Protein AF-A0A2D5WAQ2-F1 (afdb_monomer)

Sequence (142 aa):
MKTLTPLLSCGALAFLLTPLWAAGQCPDVGATQVDARVDESTSGRECGIGFSLFGHSVSIGGEFCPSFKFIYPAHQVCDGQASPGNRCVPKGNLPVRSQACECALFGALGTGLSLPECDCNESALNAGHVEDAETVPCREPR

pLDDT: mean 77.1, std 19.51, range [39.59, 98.06]

Foldseek 3Di:
DDDDDDDDDDDPPPPPPPPPPPPPPAQQFFWDKDAKDKDFAPAFDWQWDWDQDPNDTDTDTHDTAGQKMKIAHIAIDRHHDGHPQKHKDWPAKDFIWMWGWDFDFDDDPPPPDTGTDIDTDPPTDGPDIDTHMGIDGDDDDD

Mean predicted aligned error: 13.96 Å

Secondary structure (DSSP, 8-state):
----------------------------B--EEE--EEEE-S-EEE--EEEEETTEEEEE---EEESEEEEEPPEEETT--B-TTEEEEEEEEEEEEEEEEEEEEE--TTTS--EEEEEE-S--EEEEEEEEEEEEE-PPP-

Nearest PDB structures (foldseek):
  5ymu-assembly4_D  TM=1.574E-01  e=2.785E-01  Porcine rotavirus A
  6oai-assembly1_A  TM=1.602E-01  e=4.469E-01  Human rotavirus A
  5mb9-assembly1_A  TM=1.628E-01  e=1.663E+00  Thermochaetoides thermophila DSM 1495
  2x8k-assembly1_A  TM=2.021E-01  e=6.519E+00  Bacillus phage SPP1

Radius of gyration: 34.85 Å; Cα contacts (8 Å, |Δi|>4): 290; chains: 1; bounding box: 48×25×135 Å

Solvent-accessible surface area (backbone atoms only — not comparable to full-atom values): 8606 Å² total; per-residue (Å²): 142,88,84,82,87,86,92,84,81,91,76,86,78,74,72,82,75,68,76,78,73,74,69,74,79,63,58,36,32,20,39,31,86,42,76,56,47,76,50,71,41,92,54,60,47,64,26,45,56,76,47,76,57,94,90,44,76,48,66,50,86,45,59,76,28,36,43,34,37,38,41,42,64,60,40,22,40,77,79,30,62,77,28,86,65,20,25,43,43,84,69,50,72,45,68,21,29,30,22,52,32,45,70,39,75,53,54,62,98,83,74,89,58,62,52,52,40,69,44,61,46,84,75,57,41,84,68,52,66,46,74,23,34,36,65,43,72,55,74,76,86,126

Structure (mmCIF, N/CA/C/O backbone):
data_AF-A0A2D5WAQ2-F1
#
_entry.id   AF-A0A2D5WAQ2-F1
#
loop_
_atom_site.group_PDB
_atom_site.id
_atom_site.type_symbol
_atom_site.label_atom_id
_atom_site.label_alt_id
_atom_site.label_comp_id
_atom_site.label_asym_id
_atom_site.label_entity_id
_atom_site.label_seq_id
_atom_site.pdbx_PDB_ins_code
_atom_site.Cartn_x
_atom_site.Cartn_y
_atom_site.Cartn_z
_atom_site.occupancy
_atom_site.B_iso_or_equiv
_atom_site.auth_seq_id
_atom_site.auth_comp_id
_atom_site.auth_asym_id
_atom_site.auth_atom_id
_atom_site.pdbx_PDB_model_num
ATOM 1 N N . MET A 1 1 ? -9.073 -14.406 96.423 1.00 41.72 1 MET A N 1
ATOM 2 C CA . MET A 1 1 ? -10.406 -13.838 96.128 1.00 41.72 1 MET A CA 1
ATOM 3 C C . MET A 1 1 ? -10.248 -12.951 94.900 1.00 41.72 1 MET A C 1
ATOM 5 O O . MET A 1 1 ? -9.405 -12.067 94.924 1.00 41.72 1 MET A O 1
ATOM 9 N N . LYS A 1 2 ? -10.913 -13.312 93.796 1.00 47.00 2 LYS A N 1
ATOM 10 C CA . LYS A 1 2 ? -10.803 -12.720 92.450 1.00 47.00 2 LYS A CA 1
ATOM 11 C C . LYS A 1 2 ? -12.186 -12.194 92.053 1.00 47.00 2 LYS A C 1
ATOM 13 O O . LYS A 1 2 ? -13.126 -12.978 92.053 1.00 47.00 2 LYS A O 1
ATOM 18 N N . THR A 1 3 ? -12.270 -10.917 91.704 1.00 45.53 3 THR A N 1
ATOM 19 C CA . THR A 1 3 ? -13.444 -10.167 91.205 1.00 45.53 3 THR A CA 1
ATOM 20 C C . THR A 1 3 ? -12.866 -8.885 90.574 1.00 45.53 3 THR A C 1
ATOM 22 O O . THR A 1 3 ? -11.968 -8.324 91.190 1.00 45.53 3 THR A O 1
ATOM 25 N N . LEU A 1 4 ? -13.222 -8.338 89.406 1.00 51.47 4 LEU A N 1
ATOM 26 C CA . LEU A 1 4 ? -14.347 -8.467 88.471 1.00 51.47 4 LEU A CA 1
ATOM 27 C C . LEU A 1 4 ? -13.939 -7.820 87.113 1.00 51.47 4 LEU A C 1
ATOM 29 O O . LEU A 1 4 ? -13.248 -6.805 87.105 1.00 51.47 4 LEU A O 1
ATOM 33 N N . THR A 1 5 ? -14.396 -8.393 85.994 1.00 51.59 5 THR A N 1
ATOM 34 C CA . THR A 1 5 ? -14.573 -7.805 84.632 1.00 51.59 5 THR A CA 1
ATOM 35 C C . THR A 1 5 ? -15.696 -6.732 84.643 1.00 51.59 5 THR A C 1
ATOM 37 O O . THR A 1 5 ? -16.487 -6.806 85.587 1.00 51.59 5 THR A O 1
ATOM 40 N N . PRO A 1 6 ? -15.845 -5.759 83.689 1.00 56.22 6 PRO A N 1
ATOM 41 C CA . PRO A 1 6 ? -16.060 -5.939 82.218 1.00 56.22 6 PRO A CA 1
ATOM 42 C C . PRO A 1 6 ? -15.348 -4.867 81.316 1.00 56.22 6 PRO A C 1
ATOM 44 O O . PRO A 1 6 ? -14.970 -3.813 81.807 1.00 56.22 6 PRO A O 1
ATOM 47 N N . LEU A 1 7 ? -14.957 -5.034 80.037 1.00 62.53 7 LEU A N 1
ATOM 48 C CA . LEU A 1 7 ? -15.633 -5.403 78.769 1.00 62.53 7 LEU A CA 1
ATOM 49 C C . LEU A 1 7 ? -16.867 -4.552 78.403 1.00 62.53 7 LEU A C 1
ATOM 51 O O . LEU A 1 7 ? -17.970 -4.981 78.706 1.00 62.53 7 LEU A O 1
ATOM 55 N N . LEU A 1 8 ? -16.717 -3.414 77.697 1.00 50.66 8 LEU A N 1
ATOM 56 C CA . LEU A 1 8 ? -17.787 -2.845 76.846 1.00 50.66 8 LEU A CA 1
ATOM 57 C C . LEU A 1 8 ? -17.320 -1.711 75.901 1.00 50.66 8 LEU A C 1
ATOM 59 O O . LEU A 1 8 ? -16.407 -0.959 76.216 1.00 50.66 8 LEU A O 1
ATOM 63 N N . SER A 1 9 ? -18.041 -1.586 74.777 1.00 53.28 9 SER A N 1
ATOM 64 C CA . SER A 1 9 ? -17.878 -0.683 73.616 1.00 53.28 9 SER A CA 1
ATOM 65 C C . SER A 1 9 ? -16.797 -1.153 72.622 1.00 53.28 9 SER A C 1
ATOM 67 O O . SER A 1 9 ? -15.610 -0.927 72.819 1.00 53.28 9 SER A O 1
ATOM 69 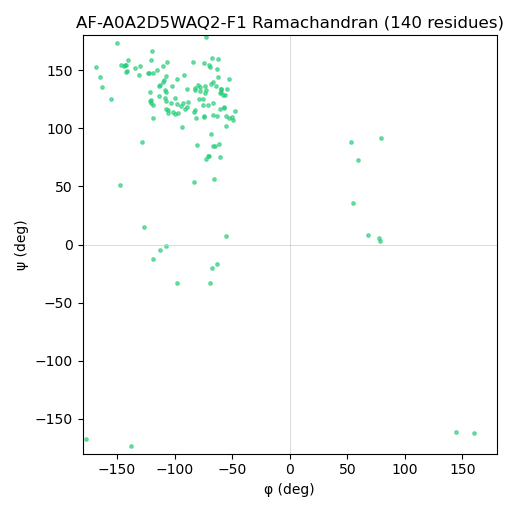N N . CYS A 1 10 ? -17.098 -1.939 71.580 1.00 49.22 10 CYS A N 1
ATOM 70 C CA . CYS A 1 10 ? -18.262 -1.943 70.678 1.00 49.22 10 CYS A CA 1
ATOM 71 C C . CYS A 1 10 ? -18.416 -0.605 69.944 1.00 49.22 10 CYS A C 1
ATOM 73 O O . CYS A 1 10 ? -19.293 0.195 70.243 1.00 49.22 10 CYS A O 1
ATOM 75 N N . GLY A 1 11 ? -17.524 -0.384 68.982 1.00 53.16 11 GLY A N 1
ATOM 76 C CA . GLY A 1 11 ? -17.564 0.722 68.031 1.00 53.16 11 GLY A CA 1
ATOM 77 C C . GLY A 1 11 ? -16.975 0.275 66.700 1.00 53.16 11 GLY A C 1
ATOM 78 O O . GLY A 1 11 ? -16.048 0.890 66.188 1.00 53.16 11 GLY A O 1
ATOM 79 N N . ALA A 1 12 ? -17.462 -0.857 66.185 1.00 53.06 12 ALA A N 1
ATOM 80 C CA . ALA A 1 12 ? -17.178 -1.317 64.835 1.00 53.06 12 ALA A CA 1
ATOM 81 C C . ALA A 1 12 ? -17.827 -0.348 63.836 1.00 53.06 12 ALA A C 1
ATOM 83 O O . ALA A 1 12 ? -18.936 -0.576 63.358 1.00 53.06 12 ALA A O 1
ATOM 84 N N . LEU A 1 13 ? -17.132 0.746 63.517 1.00 56.88 13 LEU A N 1
ATOM 85 C CA . LEU A 1 13 ? -17.338 1.470 62.267 1.00 56.88 13 LEU A CA 1
ATOM 86 C C . LEU A 1 13 ? -16.777 0.591 61.144 1.00 56.88 13 LEU A C 1
ATOM 88 O O . LEU A 1 13 ? -15.678 0.797 60.634 1.00 56.88 13 LEU A O 1
ATOM 92 N N . ALA A 1 14 ? -17.544 -0.442 60.795 1.00 55.62 14 ALA A N 1
ATOM 93 C CA . ALA A 1 14 ? -17.428 -1.118 59.520 1.00 55.62 14 ALA A CA 1
ATOM 94 C C . ALA A 1 14 ? -17.826 -0.096 58.451 1.00 55.62 14 ALA A C 1
ATOM 96 O O . ALA A 1 14 ? -18.987 0.010 58.060 1.00 55.62 14 ALA A O 1
ATOM 97 N N . PHE A 1 15 ? -16.851 0.720 58.043 1.00 54.38 15 PHE A N 1
ATOM 98 C CA . PHE A 1 15 ? -16.906 1.446 56.789 1.00 54.38 15 PHE A CA 1
ATOM 99 C C . PHE A 1 15 ? -17.256 0.417 55.717 1.00 54.38 15 PHE A C 1
ATOM 101 O O . PHE A 1 15 ? -16.466 -0.480 55.418 1.00 54.38 15 PHE A O 1
ATOM 108 N N . LEU A 1 16 ? -18.476 0.533 55.199 1.00 53.19 16 LEU A N 1
ATOM 109 C CA . LEU A 1 16 ? -18.953 -0.100 53.982 1.00 53.19 16 LEU A CA 1
ATOM 110 C C . LEU A 1 16 ? -18.072 0.396 52.828 1.00 53.19 16 LEU A C 1
ATOM 112 O O . LEU A 1 16 ? -18.460 1.259 52.049 1.00 53.19 16 LEU A O 1
ATOM 116 N N . LEU A 1 17 ? -16.850 -0.126 52.742 1.00 56.53 17 LEU A N 1
ATOM 117 C CA . LEU A 1 17 ? -16.022 -0.093 51.548 1.00 56.53 17 LEU A CA 1
ATOM 118 C C . LEU A 1 17 ? -16.649 -1.095 50.584 1.00 56.53 17 LEU A C 1
ATOM 120 O O . LEU A 1 17 ? -16.160 -2.207 50.405 1.00 56.53 17 LEU A O 1
ATOM 124 N N . THR A 1 18 ? -17.792 -0.722 50.008 1.00 58.38 18 THR A N 1
ATOM 125 C CA . THR A 1 18 ? -18.264 -1.371 48.793 1.00 58.38 18 THR A CA 1
ATOM 126 C C . THR A 1 18 ? -17.148 -1.205 47.770 1.00 58.38 18 THR A C 1
ATOM 128 O O . THR A 1 18 ? -16.810 -0.059 47.451 1.00 58.38 18 THR A O 1
ATOM 131 N N . PRO A 1 19 ? -16.539 -2.291 47.267 1.00 53.22 19 PRO A N 1
ATOM 132 C CA . PRO A 1 19 ? -15.660 -2.162 46.129 1.00 53.22 19 PRO A CA 1
ATOM 133 C C . PRO A 1 19 ? -16.553 -1.660 44.998 1.00 53.22 19 PRO A C 1
ATOM 135 O O . PRO A 1 19 ? -17.446 -2.381 44.553 1.00 53.22 19 PRO A O 1
ATOM 138 N N . LEU A 1 20 ? -16.358 -0.409 44.568 1.00 53.78 20 LEU A N 1
ATOM 139 C CA . LEU A 1 20 ? -16.763 -0.020 43.226 1.00 53.78 20 LEU A CA 1
ATOM 140 C C . LEU A 1 20 ? -16.050 -1.017 42.325 1.00 53.78 20 LEU A C 1
ATOM 142 O O . LEU A 1 20 ? -14.834 -0.943 42.144 1.00 53.78 20 LEU A O 1
ATOM 146 N N . TRP A 1 21 ? -16.792 -2.013 41.854 1.00 52.56 21 TRP A N 1
ATOM 147 C CA . TRP A 1 21 ? -16.353 -2.862 40.774 1.00 52.56 21 TRP A CA 1
ATOM 148 C C . TRP A 1 21 ? -15.963 -1.912 39.656 1.00 52.56 21 TRP A C 1
ATOM 150 O O . TRP A 1 21 ? -16.809 -1.231 39.079 1.00 52.56 21 TRP A O 1
ATOM 160 N N . ALA A 1 22 ? -14.659 -1.812 39.418 1.00 49.12 22 ALA A N 1
ATOM 161 C CA . ALA A 1 22 ? -14.129 -1.268 38.195 1.00 49.12 22 ALA A CA 1
ATOM 162 C C . ALA A 1 22 ? -14.644 -2.194 37.092 1.00 49.12 22 ALA A C 1
ATOM 164 O O . ALA A 1 22 ? -14.011 -3.196 36.764 1.00 49.12 22 ALA A O 1
ATOM 165 N N . ALA A 1 23 ? -15.850 -1.907 36.592 1.00 55.88 23 ALA A N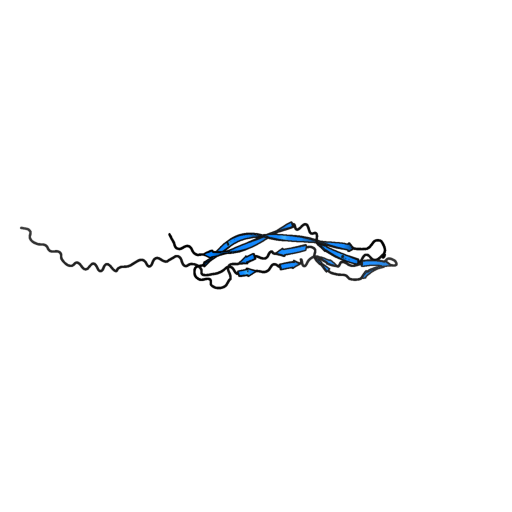 1
ATOM 166 C CA . ALA A 1 23 ? -16.287 -2.363 35.290 1.00 55.88 23 ALA A CA 1
ATOM 167 C C . ALA A 1 23 ? -15.136 -1.987 34.364 1.00 55.88 23 ALA A C 1
ATOM 169 O O . ALA A 1 23 ? -14.847 -0.798 34.213 1.00 55.88 23 ALA A O 1
ATOM 170 N N . GLY A 1 24 ? -14.381 -2.999 33.920 1.00 59.94 24 GLY A N 1
ATOM 171 C CA . GLY A 1 24 ? -13.158 -2.804 33.155 1.00 59.94 24 GLY A CA 1
ATOM 172 C C . GLY A 1 24 ? -13.465 -1.801 32.061 1.00 59.94 24 GLY A C 1
ATOM 173 O O . GLY A 1 24 ? -14.366 -2.048 31.263 1.00 59.94 24 GLY A O 1
ATOM 174 N N . GLN A 1 25 ? -12.823 -0.634 32.133 1.00 69.38 25 GLN A N 1
ATOM 175 C CA . GLN A 1 25 ? -13.165 0.509 31.300 1.00 69.38 25 GLN A CA 1
ATOM 176 C C . GLN A 1 25 ? -13.102 0.050 29.850 1.00 69.38 25 GLN A C 1
ATOM 178 O O . GLN A 1 25 ? -12.035 -0.309 29.354 1.00 69.38 25 GLN A O 1
ATOM 183 N N . CYS A 1 26 ? -14.273 -0.029 29.220 1.00 81.00 26 CYS A N 1
ATOM 184 C CA . CYS A 1 26 ? -14.380 -0.278 27.800 1.00 81.00 26 CYS A CA 1
ATOM 185 C C . CYS A 1 26 ? -13.658 0.894 27.133 1.00 81.00 26 CYS A C 1
ATOM 187 O O . CYS A 1 26 ? -14.046 2.039 27.371 1.00 81.00 26 CYS A O 1
ATOM 189 N N . PRO A 1 27 ? -12.555 0.659 26.406 1.00 76.19 27 PRO A N 1
ATOM 190 C CA . PRO A 1 27 ? -11.917 1.727 25.668 1.00 76.19 27 PRO A CA 1
ATOM 191 C C . PRO A 1 27 ? -12.894 2.071 24.551 1.00 76.19 27 PRO A C 1
ATOM 193 O O . PRO A 1 27 ? -12.929 1.362 23.551 1.00 76.19 27 PRO A O 1
ATOM 196 N N . ASP A 1 28 ? -13.728 3.087 24.786 1.00 87.06 28 ASP A N 1
ATOM 197 C CA . ASP A 1 28 ? -14.798 3.566 23.908 1.00 87.06 28 ASP A CA 1
ATOM 198 C C . ASP A 1 28 ? -14.203 4.159 22.618 1.00 87.06 28 ASP A C 1
ATOM 200 O O . ASP A 1 28 ? -14.413 5.324 22.311 1.00 87.06 28 ASP A O 1
ATOM 204 N N . VAL A 1 29 ? -13.406 3.393 21.876 1.00 90.56 29 VAL A N 1
ATOM 205 C CA . VAL A 1 29 ? -12.681 3.772 20.660 1.00 90.56 29 VAL A CA 1
ATOM 206 C C . VAL A 1 29 ? -13.153 2.853 19.547 1.00 90.56 29 VAL A C 1
ATOM 208 O O . VAL A 1 29 ? -13.052 1.630 19.663 1.00 90.56 29 VAL A O 1
ATOM 211 N N . GLY A 1 30 ? -13.684 3.437 18.475 1.00 91.25 30 GLY A N 1
ATOM 212 C CA . GLY A 1 30 ? -14.065 2.707 17.272 1.00 91.25 30 GLY A CA 1
ATOM 213 C C . GLY A 1 30 ? -12.886 2.484 16.325 1.00 91.25 30 GLY A C 1
ATOM 214 O O . GLY A 1 30 ? -11.903 3.223 16.331 1.00 91.25 30 GLY A O 1
ATOM 215 N N . ALA A 1 31 ? -13.013 1.472 15.476 1.00 95.69 31 ALA A N 1
ATOM 216 C CA . ALA A 1 31 ? -12.175 1.324 14.297 1.00 95.69 31 ALA A CA 1
ATOM 217 C C . ALA A 1 31 ? -12.597 2.359 13.236 1.00 95.69 31 ALA A C 1
ATOM 219 O O . ALA A 1 31 ? -13.794 2.556 13.011 1.00 95.69 31 ALA A O 1
ATOM 220 N N . THR A 1 32 ? -11.637 3.019 12.587 1.00 97.56 32 THR A N 1
ATOM 221 C CA . THR A 1 32 ? -11.898 3.902 11.439 1.00 97.56 32 THR A CA 1
ATOM 222 C C . THR A 1 32 ? -11.372 3.293 10.154 1.00 97.56 32 THR A C 1
ATOM 224 O O . THR A 1 32 ? -10.410 2.530 10.177 1.00 97.56 32 THR A O 1
ATOM 227 N N . GLN A 1 33 ? -11.981 3.660 9.030 1.00 97.81 33 GLN A N 1
ATOM 228 C CA . GLN A 1 33 ? -11.562 3.204 7.712 1.00 97.81 33 GLN A CA 1
ATOM 229 C C . GLN A 1 33 ? -10.322 3.967 7.233 1.00 97.81 33 GLN A C 1
ATOM 231 O O . GLN A 1 33 ? -10.299 5.197 7.239 1.00 97.81 33 GLN A O 1
ATOM 236 N N . VAL A 1 34 ? -9.331 3.223 6.748 1.00 97.88 34 VAL A N 1
ATOM 237 C CA . VAL A 1 34 ? -8.199 3.719 5.963 1.00 97.88 34 VAL A CA 1
ATOM 238 C C . VAL A 1 34 ? -8.382 3.246 4.525 1.00 97.88 34 VAL A C 1
ATOM 240 O O . VAL A 1 34 ? -8.582 2.053 4.270 1.00 97.88 34 VAL A O 1
ATOM 243 N N . ASP A 1 35 ? -8.351 4.183 3.581 1.00 98.06 35 ASP A N 1
ATOM 244 C CA . ASP A 1 35 ? -8.529 3.879 2.162 1.00 98.06 35 ASP A CA 1
ATOM 245 C C . ASP A 1 35 ? -7.338 3.100 1.591 1.00 98.06 35 ASP A C 1
ATOM 247 O O . ASP A 1 35 ? -6.198 3.213 2.053 1.00 98.06 35 ASP A O 1
ATOM 251 N N . ALA A 1 36 ? -7.610 2.305 0.554 1.00 97.44 36 ALA A N 1
ATOM 252 C CA . ALA A 1 36 ? -6.558 1.645 -0.207 1.00 97.44 36 ALA A CA 1
ATOM 253 C C . ALA A 1 36 ? -5.654 2.692 -0.873 1.00 97.44 36 ALA A C 1
ATOM 255 O O . ALA A 1 36 ? -6.131 3.720 -1.357 1.00 97.44 36 ALA A O 1
ATOM 256 N N . ARG A 1 37 ? -4.353 2.407 -0.950 1.00 97.38 37 ARG A N 1
ATOM 257 C CA . ARG A 1 37 ? -3.393 3.281 -1.632 1.00 97.38 37 ARG A CA 1
ATOM 258 C C . ARG A 1 37 ? -2.352 2.498 -2.410 1.00 97.38 37 ARG A C 1
ATOM 260 O O . ARG A 1 37 ? -2.085 1.331 -2.119 1.00 97.38 37 ARG A O 1
ATOM 267 N N . VAL A 1 38 ? -1.749 3.172 -3.379 1.00 96.38 38 VAL A N 1
ATOM 268 C CA . VAL A 1 38 ? -0.641 2.648 -4.172 1.00 96.38 38 VAL A CA 1
ATOM 269 C C . VAL A 1 38 ? 0.546 3.581 -4.002 1.00 96.38 38 VAL A C 1
ATOM 271 O O . VAL A 1 38 ? 0.429 4.769 -4.289 1.00 96.38 38 VAL A O 1
ATOM 274 N N . ASP A 1 39 ? 1.669 3.029 -3.555 1.00 96.06 39 ASP A N 1
ATOM 275 C CA . ASP A 1 39 ? 2.929 3.758 -3.435 1.00 96.06 39 ASP A CA 1
ATOM 276 C C . ASP A 1 39 ? 3.898 3.260 -4.515 1.00 96.06 39 ASP A C 1
ATOM 278 O O . ASP A 1 39 ? 4.072 2.054 -4.713 1.00 96.06 39 ASP A O 1
ATOM 282 N N . GLU A 1 40 ? 4.546 4.183 -5.218 1.00 94.44 40 GLU A N 1
ATOM 283 C CA . GLU A 1 40 ? 5.516 3.865 -6.267 1.00 94.44 40 GLU A CA 1
ATOM 284 C C . GLU A 1 40 ? 6.945 3.937 -5.722 1.00 94.44 40 GLU A C 1
ATOM 286 O O . GLU A 1 40 ? 7.283 4.799 -4.906 1.00 94.44 40 GLU A O 1
ATOM 291 N N . SER A 1 41 ? 7.816 3.027 -6.163 1.00 92.62 41 SER A N 1
ATOM 292 C CA . SER A 1 41 ? 9.225 3.075 -5.778 1.00 92.62 41 SER A CA 1
ATOM 293 C C . SER A 1 41 ? 9.925 4.281 -6.406 1.00 92.62 41 SER A C 1
ATOM 295 O O . SER A 1 41 ? 9.792 4.517 -7.604 1.00 92.62 41 SER A O 1
ATOM 297 N N . THR A 1 42 ? 10.780 4.961 -5.643 1.00 90.31 42 THR A N 1
ATOM 298 C CA . THR A 1 42 ? 11.626 6.053 -6.161 1.00 90.31 42 THR A CA 1
ATOM 299 C C . THR A 1 42 ? 12.700 5.573 -7.141 1.00 90.31 42 THR A C 1
ATOM 301 O O . THR A 1 42 ? 13.217 6.358 -7.930 1.00 90.31 42 THR A O 1
ATOM 304 N N . SER A 1 43 ? 13.047 4.283 -7.109 1.00 89.69 43 SER A N 1
ATOM 305 C CA . SER A 1 43 ? 13.894 3.634 -8.108 1.00 89.69 43 SER A CA 1
ATOM 306 C C . SER A 1 43 ? 13.089 3.291 -9.355 1.00 89.69 43 SER A C 1
ATOM 308 O O . SER A 1 43 ? 12.011 2.711 -9.257 1.00 89.69 43 SER A O 1
ATOM 310 N N . GLY A 1 44 ? 13.637 3.532 -10.536 1.00 87.19 44 GLY A N 1
ATOM 311 C CA . GLY A 1 44 ? 12.962 3.244 -11.795 1.00 87.19 44 GLY A CA 1
ATOM 312 C C . GLY A 1 44 ? 13.849 3.559 -12.980 1.00 87.19 44 GLY A C 1
ATOM 313 O O . GLY A 1 44 ? 15.055 3.769 -12.833 1.00 87.19 44 GLY A O 1
ATOM 314 N N . ARG A 1 45 ? 13.247 3.575 -14.160 1.00 86.06 45 ARG A N 1
ATOM 315 C CA . ARG A 1 45 ? 13.914 3.953 -15.403 1.00 86.06 45 ARG A CA 1
ATOM 316 C C . ARG A 1 45 ? 12.964 4.768 -16.262 1.00 86.06 45 ARG A C 1
ATOM 318 O O . ARG A 1 45 ? 11.762 4.544 -16.225 1.00 86.06 45 ARG A O 1
ATOM 325 N N . GLU A 1 46 ? 13.500 5.675 -17.060 1.00 83.75 46 GLU A N 1
ATOM 326 C CA . GLU A 1 46 ? 12.701 6.362 -18.072 1.00 83.75 46 GLU A CA 1
ATOM 327 C C . GLU A 1 46 ? 12.508 5.444 -19.281 1.00 83.75 46 GLU A C 1
ATOM 329 O O . GLU A 1 46 ? 13.471 4.930 -19.861 1.00 83.75 46 GLU A O 1
ATOM 334 N N . CYS A 1 47 ? 11.253 5.224 -19.656 1.00 77.69 47 CYS A N 1
ATOM 335 C CA . CYS A 1 47 ? 10.877 4.469 -20.837 1.00 77.69 47 CYS A CA 1
ATOM 336 C C . CYS A 1 47 ? 10.999 5.377 -22.065 1.00 77.69 47 CYS A C 1
ATOM 338 O O . CYS A 1 47 ? 10.039 6.019 -22.464 1.00 77.69 47 CYS A O 1
ATOM 340 N N . GLY A 1 48 ? 12.197 5.477 -22.645 1.00 70.19 48 GLY A N 1
ATOM 341 C CA . GLY A 1 48 ? 12.471 6.302 -23.828 1.00 70.19 48 GLY A CA 1
ATOM 342 C C . GLY A 1 48 ? 12.677 5.489 -25.107 1.00 70.19 48 GLY A C 1
ATOM 343 O O . GLY A 1 48 ? 13.072 4.323 -25.064 1.00 70.19 48 GLY A O 1
ATOM 344 N N . ILE A 1 49 ? 12.465 6.124 -26.265 1.00 64.62 49 ILE A N 1
ATOM 345 C CA . ILE A 1 49 ? 12.856 5.547 -27.559 1.00 64.62 49 ILE A CA 1
ATOM 346 C C . ILE A 1 49 ? 14.268 6.020 -27.884 1.00 64.62 49 ILE A C 1
ATOM 348 O O . ILE A 1 49 ? 14.517 7.217 -28.047 1.00 64.62 49 ILE A O 1
ATOM 352 N N . GLY A 1 50 ? 15.199 5.072 -27.969 1.00 56.41 50 GLY A N 1
ATOM 353 C CA . GLY A 1 50 ? 16.552 5.322 -28.446 1.00 56.41 50 GLY A CA 1
ATOM 354 C C . GLY A 1 50 ? 16.629 5.137 -29.956 1.00 56.41 50 GLY A C 1
ATOM 355 O O . GLY A 1 50 ? 16.427 4.031 -30.453 1.00 56.41 50 GLY A O 1
ATOM 356 N N . PHE A 1 51 ? 16.978 6.193 -30.686 1.00 55.03 51 PHE A N 1
ATOM 357 C CA . PHE A 1 51 ? 17.367 6.089 -32.090 1.00 55.03 51 PHE A CA 1
ATOM 358 C C . PHE A 1 51 ? 18.877 6.310 -32.205 1.00 55.03 51 PHE A C 1
ATOM 360 O O . PHE A 1 51 ? 19.419 7.265 -31.647 1.00 55.03 51 PHE A O 1
ATOM 367 N N . SER A 1 52 ? 19.572 5.429 -32.927 1.00 41.69 52 SER A N 1
ATOM 368 C CA . SER A 1 52 ? 20.983 5.622 -33.273 1.00 41.69 52 SER A CA 1
ATOM 369 C C . SER A 1 52 ? 21.071 6.143 -34.703 1.00 41.69 52 SER A C 1
ATOM 371 O O . SER A 1 52 ? 20.733 5.432 -35.649 1.00 41.69 52 SER A O 1
ATOM 373 N N . LEU A 1 53 ? 21.502 7.393 -34.863 1.00 48.91 53 LEU A N 1
ATOM 374 C CA . LEU A 1 53 ? 21.748 8.024 -36.160 1.00 48.91 53 LEU A C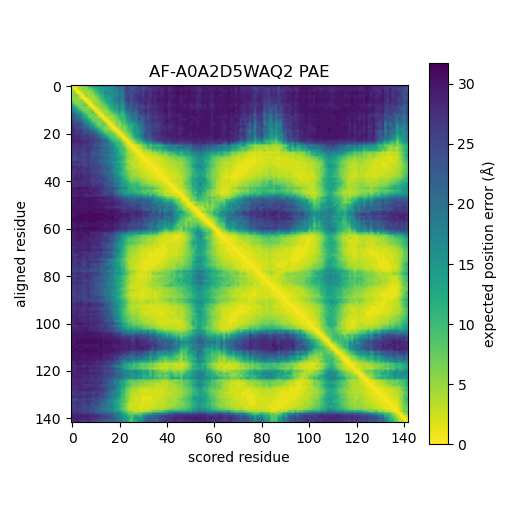A 1
ATOM 375 C C . LEU A 1 53 ? 23.230 8.399 -36.230 1.00 48.91 53 LEU A C 1
ATOM 377 O O . LEU A 1 53 ? 23.725 9.156 -35.401 1.00 48.91 53 LEU A O 1
ATOM 381 N N . PHE A 1 54 ? 23.951 7.850 -37.212 1.00 53.56 54 PHE A N 1
ATOM 382 C CA . PHE A 1 54 ? 25.379 8.126 -37.445 1.00 53.56 54 PHE A CA 1
ATOM 383 C C . PHE A 1 54 ? 26.302 7.877 -36.234 1.00 53.56 54 PHE A C 1
ATOM 385 O O . PHE A 1 54 ? 27.272 8.599 -36.030 1.00 53.56 54 PHE A O 1
ATOM 392 N N . GLY A 1 55 ? 26.013 6.859 -35.416 1.00 49.69 55 GLY A N 1
ATOM 393 C CA . GLY A 1 55 ? 26.815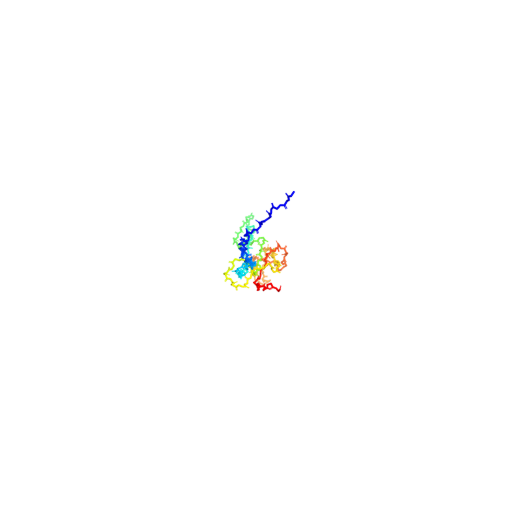 6.542 -34.225 1.00 49.69 55 GLY A CA 1
ATOM 394 C C . GLY A 1 55 ? 26.541 7.446 -33.017 1.00 49.69 55 GLY A C 1
ATOM 395 O O . GLY A 1 55 ? 27.161 7.261 -31.973 1.00 49.69 55 GLY A O 1
ATOM 396 N N . HIS A 1 56 ? 25.589 8.376 -33.128 1.00 39.59 56 HIS A N 1
ATOM 397 C CA . HIS A 1 56 ? 25.088 9.178 -32.020 1.00 39.59 56 HIS A CA 1
ATOM 398 C C . HIS A 1 56 ? 23.720 8.648 -31.578 1.00 39.59 56 HIS A C 1
ATOM 400 O O . HIS A 1 56 ? 22.773 8.575 -32.364 1.00 39.59 56 HIS A O 1
ATOM 406 N N . SER A 1 57 ? 23.620 8.259 -30.308 1.00 46.44 57 SER A N 1
ATOM 407 C CA . SER A 1 57 ? 22.372 7.836 -29.675 1.00 46.44 57 SER A CA 1
ATOM 408 C C . SER A 1 57 ? 21.578 9.060 -29.220 1.00 46.44 57 SER A C 1
ATOM 410 O O . SER A 1 57 ? 22.025 9.787 -28.333 1.00 46.44 57 SER A O 1
ATOM 412 N N . VAL A 1 58 ? 20.403 9.274 -29.812 1.00 48.66 58 VAL A N 1
ATOM 413 C CA . VAL A 1 58 ? 19.437 10.294 -29.389 1.00 48.66 58 VAL A CA 1
ATOM 414 C C . VAL A 1 58 ? 18.283 9.583 -28.686 1.00 48.66 58 VAL A C 1
ATOM 416 O O . VAL A 1 58 ? 17.579 8.779 -29.299 1.00 48.66 58 VAL A O 1
ATOM 419 N N . SER A 1 59 ? 18.108 9.855 -27.393 1.00 56.06 59 SER A N 1
ATOM 420 C CA . SER A 1 59 ? 16.955 9.401 -26.612 1.00 56.06 59 SER A CA 1
ATOM 421 C C . SER A 1 59 ? 15.894 10.495 -26.596 1.00 56.06 59 SER A C 1
ATOM 423 O O . SER A 1 59 ? 16.149 11.595 -26.100 1.00 56.06 59 SER A O 1
ATOM 425 N N . ILE A 1 60 ? 14.704 10.206 -27.117 1.00 63.31 60 ILE A N 1
ATOM 426 C CA . ILE A 1 60 ? 13.539 11.065 -26.886 1.00 63.31 60 ILE A CA 1
ATOM 427 C C . ILE A 1 60 ? 12.981 10.639 -25.528 1.00 63.31 60 ILE A C 1
ATOM 429 O O . ILE A 1 60 ? 12.594 9.480 -25.364 1.00 63.31 60 ILE A O 1
ATOM 433 N N . GLY A 1 61 ? 13.056 11.547 -24.549 1.00 58.22 61 GLY A N 1
ATOM 434 C CA . GLY A 1 61 ? 12.640 11.296 -23.168 1.00 58.22 61 GLY A CA 1
ATOM 435 C C . GLY A 1 61 ? 11.212 10.761 -23.101 1.00 58.22 61 GLY A C 1
ATOM 436 O O . GLY A 1 61 ? 10.359 11.168 -23.892 1.00 58.22 61 GLY A O 1
ATOM 437 N N . GLY A 1 62 ? 10.974 9.831 -22.183 1.00 69.19 62 GLY A N 1
ATOM 438 C CA . GLY A 1 62 ? 9.666 9.215 -21.994 1.00 69.19 62 GLY A CA 1
ATOM 439 C C . GLY A 1 62 ? 9.308 9.060 -20.523 1.00 69.19 62 GLY A C 1
ATOM 440 O O . GLY A 1 62 ? 9.984 9.606 -19.652 1.00 69.19 62 GLY A O 1
ATOM 441 N N . GLU A 1 63 ? 8.198 8.380 -20.255 1.00 79.19 63 GLU A N 1
ATOM 442 C CA . GLU A 1 63 ? 7.608 8.304 -18.918 1.00 79.19 63 GLU A CA 1
ATOM 443 C C . GLU A 1 63 ? 8.514 7.541 -17.939 1.00 79.19 63 GLU A C 1
ATOM 445 O O . GLU A 1 63 ? 9.140 6.538 -18.295 1.00 79.19 63 GLU A O 1
ATOM 450 N N . PHE A 1 64 ? 8.605 8.021 -16.696 1.00 85.69 64 PHE A N 1
ATOM 451 C CA . PHE A 1 64 ? 9.315 7.307 -15.641 1.00 85.69 64 PHE A CA 1
ATOM 452 C C . PHE A 1 64 ? 8.520 6.066 -15.237 1.00 85.69 64 PHE A C 1
ATOM 454 O O . PHE A 1 64 ? 7.395 6.167 -14.759 1.00 85.69 64 PHE A O 1
ATOM 461 N N . CYS A 1 65 ? 9.134 4.899 -15.385 1.00 89.31 65 CYS A N 1
ATOM 462 C CA . CYS A 1 65 ? 8.578 3.637 -14.937 1.00 89.31 65 CYS A CA 1
ATOM 463 C C . CYS A 1 65 ? 9.234 3.225 -13.615 1.00 89.31 65 CYS A C 1
ATOM 465 O O . CYS A 1 65 ? 10.447 2.953 -13.596 1.00 89.31 65 CYS A O 1
ATOM 467 N N . PRO A 1 66 ? 8.478 3.189 -12.501 1.00 92.56 66 PRO A N 1
ATOM 468 C CA . PRO A 1 66 ? 9.007 2.723 -11.228 1.00 92.56 66 PRO A CA 1
ATOM 469 C C . PRO A 1 66 ? 9.411 1.253 -11.344 1.00 92.56 66 PRO A C 1
ATOM 471 O O . PRO A 1 66 ? 8.832 0.494 -12.105 1.00 92.56 66 PRO A O 1
ATOM 474 N N . SER A 1 67 ? 10.401 0.818 -10.570 1.00 92.38 67 SER A N 1
ATOM 475 C CA . SER A 1 67 ? 10.789 -0.601 -10.546 1.00 92.38 67 SER A CA 1
ATOM 476 C C . SER A 1 67 ? 9.714 -1.459 -9.880 1.00 92.38 67 SER A C 1
ATOM 478 O O . SER A 1 67 ? 9.517 -2.614 -10.256 1.00 92.38 67 SER A O 1
ATOM 480 N N . PHE A 1 68 ? 9.026 -0.890 -8.886 1.00 93.62 68 PHE A N 1
ATOM 481 C CA . PHE A 1 68 ? 7.964 -1.555 -8.147 1.00 93.62 68 PHE A CA 1
ATOM 482 C C . PHE A 1 68 ? 6.814 -0.606 -7.811 1.00 93.62 68 PHE A C 1
ATOM 484 O O . PHE A 1 68 ? 7.027 0.572 -7.513 1.00 93.62 68 PHE A O 1
ATOM 491 N N . LYS A 1 69 ? 5.605 -1.163 -7.753 1.00 95.00 69 LYS A N 1
ATOM 492 C CA . LYS A 1 69 ? 4.439 -0.554 -7.104 1.00 95.00 69 LYS A CA 1
ATOM 493 C C . LYS A 1 69 ? 4.038 -1.382 -5.893 1.00 95.00 69 LYS A C 1
ATOM 495 O O . LYS A 1 69 ? 3.999 -2.608 -5.975 1.00 95.00 69 LYS A O 1
ATOM 500 N N . PHE A 1 70 ? 3.736 -0.721 -4.784 1.00 95.81 70 PHE A N 1
ATOM 501 C CA . PHE A 1 70 ? 3.230 -1.335 -3.561 1.00 95.81 70 PHE A CA 1
ATOM 502 C C . PHE A 1 70 ? 1.752 -1.002 -3.404 1.00 95.81 70 PHE A C 1
ATOM 504 O O . PHE A 1 70 ? 1.374 0.163 -3.372 1.00 95.81 70 PHE A O 1
ATOM 511 N N . ILE A 1 71 ? 0.918 -2.029 -3.298 1.00 95.81 71 ILE A N 1
ATOM 512 C CA . ILE A 1 71 ? -0.531 -1.915 -3.165 1.00 95.81 71 ILE A CA 1
ATOM 513 C C . ILE A 1 71 ? -0.891 -2.227 -1.717 1.00 95.81 71 ILE A C 1
ATOM 515 O O . ILE A 1 71 ? -0.748 -3.366 -1.256 1.00 95.81 71 ILE A 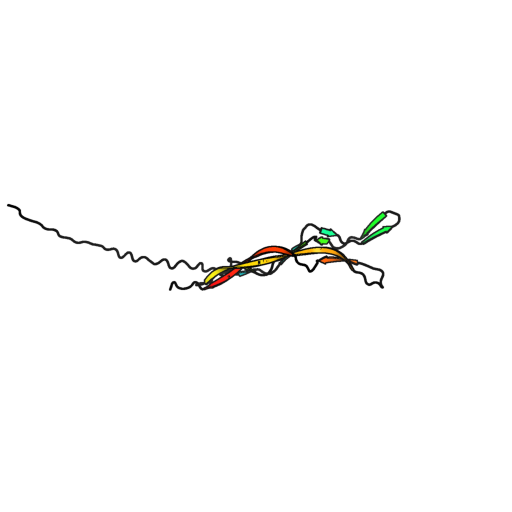O 1
ATOM 519 N N . TYR A 1 72 ? -1.371 -1.207 -1.016 1.00 97.25 72 TYR A N 1
ATOM 520 C CA . TYR A 1 72 ? -1.855 -1.298 0.353 1.00 97.25 72 TYR A CA 1
ATOM 521 C C . TYR A 1 72 ? -3.380 -1.431 0.328 1.00 97.25 72 TYR A C 1
ATOM 523 O O . TYR A 1 72 ? -4.057 -0.551 -0.215 1.00 97.25 72 TYR A O 1
ATOM 531 N N . PRO A 1 73 ? -3.944 -2.515 0.886 1.00 97.31 73 PRO A N 1
ATOM 532 C CA . PRO A 1 73 ? -5.385 -2.708 0.892 1.00 97.31 73 PRO A CA 1
ATOM 533 C C . PRO A 1 73 ? -6.073 -1.719 1.840 1.00 97.31 73 PRO A C 1
ATOM 535 O O . PRO A 1 73 ? -5.494 -1.259 2.829 1.00 97.31 73 PRO A O 1
ATOM 538 N N . ALA A 1 74 ? -7.342 -1.440 1.551 1.00 98.00 74 ALA A N 1
ATOM 539 C CA . ALA A 1 74 ? -8.223 -0.776 2.499 1.00 98.00 74 ALA A CA 1
ATOM 540 C C . ALA A 1 74 ? -8.329 -1.630 3.775 1.00 98.00 74 ALA A C 1
ATOM 542 O O . ALA A 1 74 ? -8.507 -2.847 3.691 1.00 98.00 74 ALA A O 1
ATOM 543 N N . HIS A 1 75 ? -8.199 -0.997 4.936 1.00 98.06 75 HIS A N 1
ATOM 544 C CA . HIS A 1 75 ? -8.176 -1.648 6.251 1.00 98.06 75 HIS A CA 1
ATOM 545 C C . HIS A 1 75 ? -8.740 -0.698 7.308 1.00 98.06 75 HIS A C 1
ATOM 547 O O . HIS A 1 75 ? -9.027 0.459 7.004 1.00 98.06 75 HIS A O 1
ATOM 553 N N . GLN A 1 76 ? -8.922 -1.167 8.536 1.00 98.00 76 GLN A N 1
ATOM 554 C CA . GLN A 1 76 ? -9.342 -0.333 9.653 1.00 98.00 76 GLN A CA 1
ATOM 555 C C . GLN A 1 76 ? -8.264 -0.246 10.727 1.00 98.00 76 GLN A C 1
ATOM 557 O O . GLN A 1 76 ? -7.507 -1.190 10.937 1.00 98.00 76 GLN A O 1
ATOM 562 N N . VAL A 1 77 ? -8.222 0.882 11.435 1.00 97.50 77 VAL A N 1
ATOM 563 C CA . VAL A 1 77 ? -7.278 1.1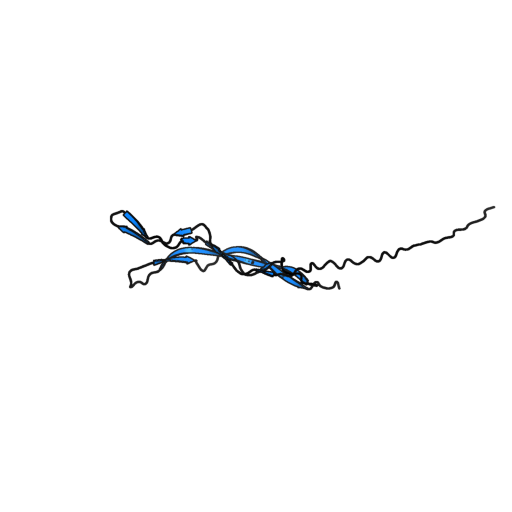25 12.536 1.00 97.50 77 VAL A CA 1
ATOM 564 C C . VAL A 1 77 ? -7.999 1.639 13.779 1.00 97.50 77 VAL A C 1
ATOM 566 O O . VAL A 1 77 ? -9.062 2.255 13.692 1.00 97.50 77 VAL A O 1
ATOM 569 N N . CYS A 1 78 ? -7.414 1.395 14.953 1.00 95.38 78 CYS A N 1
ATOM 570 C CA . CYS A 1 78 ? -7.962 1.808 16.248 1.00 95.38 78 CYS A CA 1
ATOM 571 C C . CYS A 1 78 ? -7.628 3.263 16.617 1.00 95.38 78 CYS A C 1
ATOM 573 O O . CYS A 1 78 ? -7.096 3.520 17.696 1.00 95.38 78 CYS A O 1
ATOM 575 N N . ASP A 1 79 ? -7.937 4.212 15.735 1.00 93.81 79 ASP A N 1
ATOM 576 C CA . ASP A 1 79 ? -7.823 5.657 15.997 1.00 93.81 79 ASP A CA 1
ATOM 577 C C . ASP A 1 79 ? -9.128 6.425 15.702 1.00 93.81 79 ASP A C 1
ATOM 579 O O . ASP A 1 79 ? -9.142 7.654 15.607 1.00 93.81 79 ASP A O 1
ATOM 583 N N . GLY A 1 80 ? -10.238 5.692 15.562 1.00 91.31 80 GLY A N 1
ATOM 584 C CA . GLY A 1 80 ? -11.531 6.253 15.210 1.00 91.31 80 GLY A CA 1
ATOM 585 C C . GLY A 1 80 ? -12.195 7.047 16.331 1.00 91.31 80 GLY A C 1
ATOM 586 O O . GLY A 1 80 ? -11.703 7.176 17.454 1.00 91.31 80 GLY A O 1
ATOM 587 N N . GLN A 1 81 ? -13.369 7.591 16.009 1.00 92.88 81 GLN A N 1
ATOM 588 C CA . GLN A 1 81 ? -14.164 8.352 16.968 1.00 92.88 81 GLN A CA 1
ATOM 589 C C . GLN A 1 81 ? -14.594 7.499 18.163 1.00 92.88 81 GLN A C 1
ATOM 591 O O . GLN A 1 81 ? -14.654 6.265 18.098 1.00 92.88 81 GLN A O 1
ATOM 596 N N . ALA A 1 82 ? -14.933 8.189 19.252 1.00 91.62 82 ALA A N 1
ATOM 597 C CA . ALA A 1 82 ? -15.408 7.525 20.447 1.00 91.62 82 ALA A CA 1
ATOM 598 C C . ALA A 1 82 ? -16.682 6.714 20.155 1.00 91.62 82 ALA A C 1
ATOM 600 O O . ALA A 1 82 ? -17.625 7.223 19.546 1.00 91.62 82 ALA A O 1
ATOM 601 N N . SER A 1 83 ? -16.709 5.458 20.595 1.00 89.06 83 SER A N 1
ATOM 602 C CA . SER A 1 83 ? -17.810 4.523 20.354 1.00 89.06 83 SER A CA 1
ATOM 603 C C . SER A 1 83 ? -18.269 3.907 21.678 1.00 89.06 83 SER A C 1
ATOM 605 O O . SER A 1 83 ? -17.752 2.863 22.076 1.00 89.06 83 SER A O 1
ATOM 607 N N . PRO A 1 84 ? -19.211 4.557 22.390 1.00 89.00 84 PRO A N 1
ATOM 608 C CA . PRO A 1 84 ? -19.640 4.121 23.714 1.00 89.00 84 PRO A CA 1
ATOM 609 C C . PRO A 1 84 ? -20.133 2.674 23.732 1.00 89.00 84 PRO A C 1
ATOM 611 O O . PRO A 1 84 ? -21.008 2.298 22.949 1.00 89.00 84 PRO A O 1
ATOM 614 N N . GLY A 1 85 ? -19.590 1.871 24.648 1.00 88.31 85 GLY A N 1
ATOM 615 C CA . GLY A 1 85 ? -19.953 0.459 24.796 1.00 88.31 85 GLY A CA 1
ATOM 616 C C . GLY A 1 85 ? -19.319 -0.469 23.756 1.00 88.31 85 GLY A C 1
ATOM 617 O O . GLY A 1 85 ? -19.609 -1.668 23.746 1.00 88.31 85 GLY A O 1
ATOM 618 N N . ASN A 1 86 ? -18.428 0.052 22.914 1.00 92.06 86 ASN A N 1
ATOM 619 C CA . ASN A 1 86 ? -17.642 -0.721 21.966 1.00 92.06 86 ASN A CA 1
ATOM 620 C C . ASN A 1 86 ? -16.150 -0.540 22.220 1.00 92.06 86 ASN A C 1
ATOM 622 O O . ASN A 1 86 ? -15.707 0.449 22.789 1.00 92.06 86 ASN A O 1
ATOM 626 N N . ARG A 1 87 ? -15.370 -1.499 21.734 1.00 92.50 87 ARG A N 1
ATOM 627 C CA . ARG A 1 87 ? -13.913 -1.434 21.710 1.00 92.50 87 ARG A CA 1
ATOM 628 C C . ARG A 1 87 ? -13.393 -1.794 20.333 1.00 92.50 87 ARG A C 1
ATOM 630 O O . ARG A 1 87 ? -13.937 -2.678 19.671 1.00 92.50 87 ARG A O 1
ATOM 637 N N . CYS A 1 88 ? -12.300 -1.162 19.946 1.00 94.44 88 CYS A N 1
ATOM 638 C CA . CYS A 1 88 ? -11.538 -1.559 18.780 1.00 94.44 88 CYS A CA 1
ATOM 639 C C . CYS A 1 88 ? -10.596 -2.717 19.135 1.00 94.44 88 CYS A C 1
ATOM 641 O O . CYS A 1 88 ? -9.934 -2.691 20.176 1.00 94.44 88 CYS A O 1
ATOM 643 N N . VAL A 1 89 ? -10.566 -3.753 18.300 1.00 94.19 89 VAL A N 1
ATOM 644 C CA . VAL A 1 89 ? -9.698 -4.925 18.471 1.00 94.19 89 VAL A CA 1
ATOM 645 C C . VAL A 1 89 ? -9.026 -5.300 17.151 1.00 94.19 89 VAL A C 1
ATOM 647 O O . VAL A 1 89 ? -9.611 -5.065 16.094 1.00 94.19 89 VAL A O 1
ATOM 650 N N . PRO A 1 90 ? -7.835 -5.921 17.187 1.00 96.00 90 PRO A N 1
ATOM 651 C CA . PRO A 1 90 ? -7.228 -6.499 15.996 1.00 96.00 90 PRO A CA 1
ATOM 652 C C . PRO A 1 90 ? -8.123 -7.590 15.402 1.00 96.00 90 PRO A C 1
ATOM 654 O O . PRO A 1 90 ? -8.560 -8.500 16.112 1.00 96.00 90 PRO A O 1
ATOM 657 N N . LYS A 1 91 ? -8.369 -7.508 14.096 1.00 96.44 91 LYS A N 1
ATOM 658 C CA . LYS A 1 91 ? -9.153 -8.475 13.321 1.00 96.44 91 LYS A CA 1
ATOM 659 C C . LYS A 1 91 ? -8.263 -9.471 12.585 1.00 96.44 91 LYS A C 1
ATOM 661 O O . LYS A 1 91 ? -8.630 -10.632 12.400 1.00 96.44 91 LYS A O 1
ATOM 666 N N . GLY A 1 92 ? -7.085 -9.025 12.158 1.00 96.25 92 GLY A N 1
ATOM 667 C CA . GLY A 1 92 ? -6.143 -9.844 11.411 1.00 96.25 92 GLY A CA 1
ATOM 668 C C . GLY A 1 92 ? -5.140 -9.010 10.633 1.00 96.25 92 GLY A C 1
ATOM 669 O O . GLY A 1 92 ? -4.955 -7.831 10.899 1.00 96.25 92 GLY A O 1
ATOM 670 N N . ASN A 1 93 ? -4.495 -9.648 9.660 1.00 97.50 93 ASN A N 1
ATOM 671 C CA . ASN A 1 93 ? -3.491 -9.021 8.811 1.00 97.50 93 ASN A CA 1
ATOM 672 C C . ASN A 1 93 ? -3.922 -9.115 7.350 1.00 97.50 93 ASN A C 1
ATOM 674 O O . ASN A 1 93 ? -4.263 -10.199 6.868 1.00 97.50 93 ASN A O 1
ATOM 678 N N . LEU A 1 94 ? -3.860 -7.994 6.639 1.00 97.25 94 LEU A N 1
ATOM 679 C CA . LEU A 1 94 ? -4.148 -7.922 5.213 1.00 97.25 94 LEU A CA 1
ATOM 680 C C . LEU A 1 94 ? -2.838 -7.841 4.421 1.00 97.25 94 LEU A C 1
ATOM 682 O O . LEU A 1 94 ? -1.928 -7.110 4.815 1.00 97.25 94 LEU A O 1
ATOM 686 N N . PRO A 1 95 ? -2.701 -8.593 3.315 1.00 96.94 95 PRO A N 1
ATOM 687 C CA . PRO A 1 95 ? -1.448 -8.656 2.578 1.00 96.94 95 PRO A CA 1
ATOM 688 C C . PRO A 1 95 ? -1.201 -7.364 1.796 1.00 96.94 95 PRO A C 1
ATOM 690 O O . PRO A 1 95 ? -2.048 -6.932 1.014 1.00 96.94 95 PRO A O 1
ATOM 693 N N . VAL A 1 96 ? 0.001 -6.811 1.937 1.00 96.62 96 VAL A N 1
ATOM 694 C CA . VAL A 1 96 ? 0.529 -5.786 1.031 1.00 96.62 96 VAL A CA 1
ATOM 695 C C . VAL A 1 96 ? 1.104 -6.496 -0.183 1.00 96.62 96 VAL A C 1
ATOM 697 O O . VAL A 1 96 ? 1.808 -7.504 -0.057 1.00 96.62 96 VAL A O 1
ATOM 700 N N . ARG A 1 97 ? 0.794 -5.992 -1.374 1.00 96.38 97 ARG A N 1
ATOM 701 C CA . ARG A 1 97 ? 1.254 -6.594 -2.626 1.00 96.38 97 ARG A CA 1
ATOM 702 C C . ARG A 1 97 ? 2.301 -5.724 -3.299 1.00 96.38 97 ARG A C 1
ATOM 704 O O . ARG A 1 97 ? 2.160 -4.509 -3.288 1.00 96.38 97 ARG A O 1
ATOM 711 N N . SER A 1 98 ? 3.319 -6.328 -3.903 1.00 95.44 98 SER A N 1
ATOM 712 C CA . SER A 1 98 ? 4.241 -5.635 -4.804 1.00 95.44 98 SER A CA 1
ATOM 713 C C . SER A 1 98 ? 4.084 -6.132 -6.233 1.00 95.44 98 S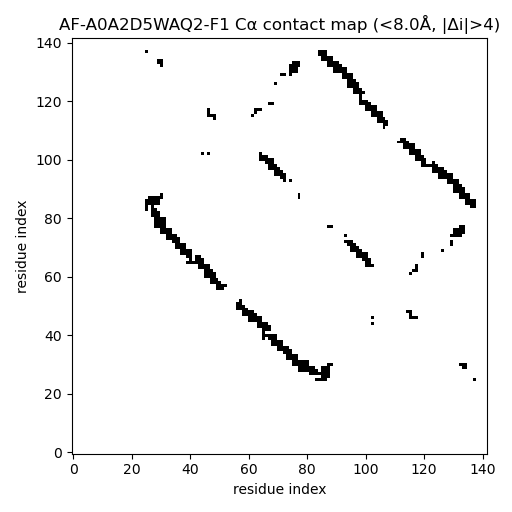ER A C 1
ATOM 715 O O . SER A 1 98 ? 3.982 -7.332 -6.477 1.00 95.44 98 SER A O 1
ATOM 717 N N . GLN A 1 99 ? 4.089 -5.205 -7.181 1.00 95.56 99 GLN A N 1
ATOM 718 C CA . GLN A 1 99 ? 4.134 -5.487 -8.612 1.00 95.56 99 GLN A CA 1
ATOM 719 C C . GLN A 1 99 ? 5.462 -4.982 -9.154 1.00 95.56 99 GLN A C 1
ATOM 721 O O . GLN A 1 99 ? 5.832 -3.839 -8.894 1.00 95.56 99 GLN A O 1
ATOM 726 N N . ALA A 1 100 ? 6.191 -5.841 -9.863 1.00 93.19 100 ALA A N 1
ATOM 727 C CA . ALA A 1 100 ? 7.370 -5.423 -10.610 1.00 93.19 100 ALA A CA 1
ATOM 728 C C . ALA A 1 100 ? 6.915 -4.746 -11.902 1.00 93.19 100 ALA A C 1
ATOM 730 O O . ALA A 1 100 ? 6.028 -5.279 -12.574 1.00 93.19 100 ALA A O 1
ATOM 731 N N . CYS A 1 101 ? 7.522 -3.612 -12.242 1.00 90.25 101 CYS A N 1
ATOM 732 C CA . CYS A 1 101 ? 7.237 -2.933 -13.498 1.00 90.25 101 CYS A CA 1
ATOM 733 C C . CYS A 1 101 ? 8.473 -2.829 -14.384 1.00 90.25 101 CYS A C 1
ATOM 735 O O . CYS A 1 101 ? 9.613 -2.729 -13.918 1.00 90.25 101 CYS A O 1
ATOM 737 N N . GLU A 1 102 ? 8.230 -2.865 -15.685 1.00 88.56 102 GLU A N 1
ATOM 738 C CA . GLU A 1 102 ? 9.240 -2.806 -16.721 1.00 88.56 102 GLU A CA 1
ATOM 739 C C . GLU A 1 102 ? 8.756 -1.984 -17.914 1.00 88.56 102 GLU A C 1
ATOM 741 O O . GLU A 1 102 ? 7.563 -1.839 -18.159 1.00 88.56 102 GLU A O 1
ATOM 746 N N . CYS A 1 103 ? 9.699 -1.419 -18.667 1.00 84.25 103 CYS A N 1
ATOM 747 C CA . CYS A 1 103 ? 9.352 -0.763 -19.921 1.00 84.25 103 CYS A CA 1
ATOM 748 C C . CYS A 1 103 ? 9.043 -1.836 -20.965 1.00 84.25 103 CYS A C 1
ATOM 750 O O . CYS A 1 103 ? 9.959 -2.516 -21.438 1.00 84.25 103 CYS A O 1
ATOM 752 N N . ALA A 1 104 ? 7.778 -1.956 -21.343 1.00 77.69 104 ALA A N 1
ATOM 753 C CA . ALA A 1 104 ? 7.341 -2.778 -22.453 1.00 77.69 104 ALA A CA 1
ATOM 754 C C . ALA A 1 104 ? 7.294 -1.940 -23.739 1.00 77.69 104 ALA A C 1
ATOM 756 O O . ALA A 1 104 ? 6.997 -0.747 -23.733 1.00 77.69 104 ALA A O 1
ATOM 757 N N . LEU A 1 105 ? 7.604 -2.567 -24.873 1.00 68.75 105 LEU A N 1
ATOM 758 C CA . LEU A 1 105 ? 7.422 -1.965 -26.193 1.00 68.75 105 LEU A CA 1
ATOM 759 C C . LEU A 1 105 ? 6.053 -2.389 -26.717 1.00 68.75 105 LEU A C 1
ATOM 761 O O . LEU A 1 105 ? 5.906 -3.507 -27.213 1.00 68.75 105 LEU A O 1
ATOM 765 N N . PHE A 1 106 ? 5.059 -1.506 -26.622 1.00 60.16 106 PHE A N 1
ATOM 766 C CA . PHE A 1 106 ? 3.741 -1.766 -27.192 1.00 60.16 106 PHE A CA 1
ATOM 767 C C . PHE A 1 106 ? 3.680 -1.197 -28.614 1.00 60.16 106 PHE A C 1
ATOM 769 O O . PHE A 1 106 ? 3.918 -0.010 -28.850 1.00 60.16 106 PHE A O 1
ATOM 776 N N . GLY A 1 107 ? 3.406 -2.054 -29.599 1.00 51.31 107 GLY A N 1
ATOM 777 C CA . GLY A 1 107 ? 3.370 -1.659 -31.004 1.00 51.31 107 GLY A CA 1
ATOM 778 C C . GLY A 1 107 ? 2.482 -2.572 -31.838 1.00 51.31 107 GLY A C 1
ATOM 779 O O . GLY A 1 107 ? 2.681 -3.785 -31.885 1.00 51.31 107 GLY A O 1
ATOM 780 N N . ALA A 1 108 ? 1.512 -1.981 -32.537 1.00 45.31 108 ALA A N 1
ATOM 781 C CA . ALA A 1 108 ? 0.765 -2.674 -33.575 1.00 45.31 108 ALA A CA 1
ATOM 782 C C . ALA A 1 108 ? 1.723 -2.988 -34.733 1.00 45.31 108 ALA A C 1
ATOM 784 O O . ALA A 1 108 ? 2.293 -2.077 -35.336 1.00 45.31 108 ALA A O 1
ATOM 785 N N . LEU A 1 109 ? 1.858 -4.272 -35.078 1.00 47.19 109 LEU A N 1
ATOM 786 C CA . LEU A 1 109 ? 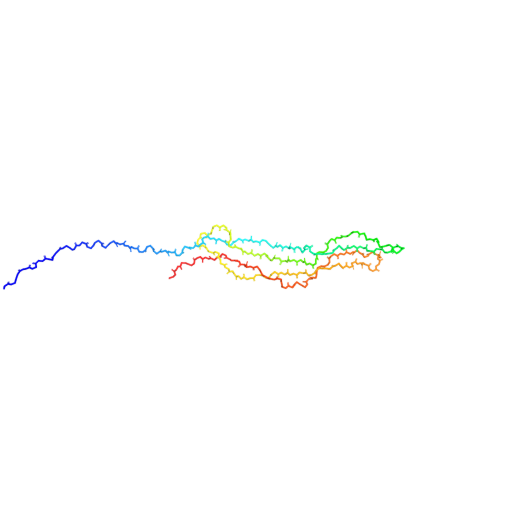2.701 -4.816 -36.158 1.00 47.19 109 LEU A CA 1
ATOM 787 C C . LEU A 1 109 ? 2.451 -4.219 -37.570 1.00 47.19 109 LEU A C 1
ATOM 789 O O . LEU A 1 109 ? 3.018 -4.704 -38.543 1.00 47.19 109 LEU A O 1
ATOM 793 N N . GLY A 1 110 ? 1.620 -3.180 -37.710 1.00 44.38 110 GLY A N 1
ATOM 794 C CA . GLY A 1 110 ? 1.279 -2.526 -38.975 1.00 44.38 110 GLY A CA 1
ATOM 795 C C . GLY A 1 110 ? 1.646 -1.041 -39.096 1.00 44.38 110 GLY A C 1
ATOM 796 O O . GLY A 1 110 ? 1.592 -0.527 -40.208 1.00 44.38 110 GLY A O 1
ATOM 797 N N . THR A 1 111 ? 2.017 -0.336 -38.017 1.00 48.03 111 THR A N 1
ATOM 798 C CA . THR A 1 111 ? 2.243 1.132 -38.058 1.00 48.03 111 THR A CA 1
ATOM 799 C C . THR A 1 111 ? 3.694 1.567 -37.842 1.00 48.03 111 THR A C 1
ATOM 801 O O . THR A 1 111 ? 3.993 2.751 -37.973 1.00 48.03 111 THR A O 1
ATOM 804 N N . GLY A 1 112 ? 4.614 0.640 -37.547 1.00 45.69 112 GLY A N 1
ATOM 805 C CA . GLY A 1 112 ? 6.052 0.930 -37.434 1.00 45.69 112 GLY A CA 1
ATOM 806 C C . GLY A 1 112 ? 6.455 1.812 -36.243 1.00 45.69 112 GLY A C 1
ATOM 807 O O . GLY A 1 112 ? 7.613 2.210 -36.153 1.00 45.69 112 GLY A O 1
ATOM 808 N N . LEU A 1 113 ? 5.527 2.108 -35.329 1.00 51.38 113 LEU A N 1
ATOM 809 C CA . LEU A 1 113 ? 5.768 2.891 -34.120 1.00 51.38 113 LEU A CA 1
ATOM 810 C C . LEU A 1 113 ? 5.465 2.023 -32.897 1.00 51.38 113 LEU A C 1
ATOM 812 O O . LEU A 1 113 ? 4.309 1.708 -32.623 1.00 51.38 113 LEU A O 1
ATOM 816 N N . SER A 1 114 ? 6.516 1.626 -32.181 1.00 57.62 114 SER A N 1
ATOM 817 C CA . SER A 1 114 ? 6.424 1.058 -30.836 1.00 57.62 114 SER A CA 1
ATOM 818 C C . SER A 1 114 ? 6.688 2.173 -29.832 1.00 57.62 114 SER A C 1
ATOM 820 O O . SER A 1 114 ? 7.804 2.701 -29.792 1.00 57.62 114 SER A O 1
ATOM 822 N N . LEU A 1 115 ? 5.672 2.552 -29.060 1.00 62.88 115 LEU A N 1
ATOM 823 C CA . LEU A 1 115 ? 5.855 3.498 -27.966 1.00 62.88 115 LEU A CA 1
ATOM 824 C C . LEU A 1 115 ? 6.209 2.702 -26.702 1.00 62.88 115 LEU A C 1
ATOM 826 O O . LEU A 1 115 ? 5.599 1.661 -26.448 1.00 62.88 115 LEU A O 1
ATOM 830 N N . PRO A 1 116 ? 7.229 3.130 -25.950 1.00 68.94 116 PRO A N 1
ATOM 831 C CA . PRO A 1 116 ? 7.605 2.475 -24.716 1.00 68.94 116 PRO A CA 1
ATOM 832 C C . PRO A 1 116 ? 6.577 2.863 -23.644 1.00 68.94 116 PRO A C 1
ATOM 834 O O . PRO A 1 116 ? 6.324 4.045 -23.424 1.00 68.94 116 PRO A O 1
ATOM 837 N N . GLU A 1 117 ? 5.973 1.866 -23.008 1.00 77.94 117 GLU A N 1
ATOM 838 C CA . GLU A 1 117 ? 4.975 2.023 -21.946 1.00 77.94 117 GLU A CA 1
ATOM 839 C C . GLU A 1 117 ? 5.469 1.305 -20.686 1.00 77.94 117 GLU A C 1
ATOM 841 O O . GLU A 1 117 ? 6.202 0.316 -20.769 1.00 77.94 117 GLU A O 1
ATOM 846 N N . CYS A 1 118 ? 5.116 1.823 -19.511 1.00 84.94 118 CYS A N 1
ATOM 847 C CA . CYS A 1 118 ? 5.422 1.154 -18.253 1.00 84.94 118 CYS A CA 1
ATOM 848 C C . CYS A 1 118 ? 4.384 0.059 -17.995 1.00 84.94 118 CYS A C 1
ATOM 850 O O . CYS A 1 118 ? 3.237 0.360 -17.670 1.00 84.94 118 CYS A O 1
ATOM 852 N N . ASP A 1 119 ? 4.794 -1.200 -18.115 1.00 88.50 119 ASP A N 1
ATOM 853 C CA . ASP A 1 119 ? 3.955 -2.354 -17.816 1.00 88.50 119 ASP A CA 1
ATOM 854 C C . ASP A 1 119 ? 4.290 -2.891 -16.423 1.00 88.50 119 ASP A C 1
ATOM 856 O O . ASP A 1 119 ? 5.448 -3.170 -16.107 1.00 88.50 119 ASP A O 1
ATOM 860 N N . CYS A 1 120 ? 3.277 -3.018 -15.571 1.00 88.75 120 CYS A N 1
ATOM 861 C CA . CYS A 1 120 ? 3.413 -3.569 -14.229 1.00 88.75 120 CYS A CA 1
ATOM 862 C C . CYS A 1 120 ? 2.781 -4.953 -14.206 1.00 88.75 120 CYS A C 1
ATOM 864 O O . CYS A 1 120 ? 1.569 -5.093 -14.359 1.00 88.75 120 CYS A O 1
ATOM 866 N N . ASN A 1 121 ? 3.599 -5.975 -13.960 1.00 86.06 121 ASN A N 1
ATOM 867 C CA . ASN A 1 121 ? 3.145 -7.355 -13.959 1.00 86.06 121 ASN A CA 1
ATOM 868 C C . ASN A 1 121 ? 2.008 -7.552 -12.941 1.00 86.06 121 ASN A C 1
ATOM 870 O O . ASN A 1 121 ? 2.152 -7.243 -11.754 1.00 86.06 121 ASN A O 1
ATOM 874 N N . GLU A 1 122 ? 0.900 -8.140 -13.395 1.00 77.44 122 GLU A N 1
ATOM 875 C CA . GLU A 1 122 ? -0.259 -8.463 -12.556 1.00 77.44 122 GLU A CA 1
ATOM 876 C C . GLU A 1 122 ? 0.059 -9.492 -11.456 1.00 77.44 122 GLU A C 1
ATOM 878 O O . GLU A 1 122 ? -0.683 -9.616 -10.478 1.00 77.44 122 GLU A O 1
ATOM 883 N N . SER A 1 123 ? 1.180 -10.211 -11.583 1.00 79.38 123 SER A N 1
ATOM 884 C CA . SER A 1 123 ? 1.688 -11.185 -10.612 1.00 79.38 123 SER A CA 1
ATOM 885 C C . SER A 1 123 ? 2.182 -10.487 -9.345 1.00 79.38 123 SER A C 1
ATOM 887 O O . SER A 1 123 ? 3.380 -10.329 -9.109 1.00 79.38 123 SER A O 1
ATOM 889 N N . ALA A 1 124 ? 1.236 -10.061 -8.515 1.00 80.94 124 ALA A N 1
ATOM 890 C CA . ALA A 1 124 ? 1.519 -9.302 -7.315 1.00 80.94 124 ALA A CA 1
ATOM 891 C C . ALA A 1 124 ? 2.097 -10.213 -6.210 1.00 80.94 124 ALA A C 1
ATOM 893 O O . ALA A 1 124 ? 1.404 -11.063 -5.632 1.00 80.94 124 ALA A O 1
ATOM 894 N N . LEU A 1 125 ? 3.382 -10.034 -5.901 1.00 90.50 125 LEU A N 1
ATOM 895 C CA . LEU A 1 125 ? 4.079 -10.762 -4.843 1.00 90.50 125 LEU A CA 1
ATOM 896 C C . LEU A 1 125 ? 3.656 -10.240 -3.467 1.00 90.50 125 LEU A C 1
ATOM 898 O O . LEU A 1 125 ? 3.178 -9.118 -3.324 1.00 90.50 125 LEU A O 1
ATOM 902 N N . ASN A 1 126 ? 3.798 -11.068 -2.433 1.00 92.19 126 ASN A N 1
ATOM 903 C CA . ASN A 1 126 ? 3.576 -10.614 -1.063 1.00 92.19 126 ASN A CA 1
ATOM 904 C C . ASN A 1 126 ? 4.772 -9.755 -0.619 1.00 92.19 126 ASN A C 1
ATOM 906 O O . ASN A 1 126 ? 5.901 -10.242 -0.601 1.00 92.19 126 ASN A O 1
ATOM 910 N N . ALA A 1 127 ? 4.508 -8.496 -0.275 1.00 93.50 127 ALA A N 1
ATOM 911 C CA . ALA A 1 127 ? 5.503 -7.516 0.152 1.00 93.50 127 ALA A CA 1
ATOM 912 C C . ALA A 1 127 ? 5.438 -7.200 1.655 1.00 93.50 127 ALA A C 1
ATOM 914 O O . ALA A 1 127 ? 6.222 -6.392 2.147 1.00 93.50 127 ALA A O 1
ATOM 915 N N . GLY A 1 128 ? 4.506 -7.812 2.388 1.00 96.00 128 GLY A N 1
ATOM 916 C CA . GLY A 1 128 ? 4.279 -7.552 3.803 1.00 96.00 128 GLY A CA 1
ATOM 917 C C . GLY A 1 128 ? 2.806 -7.638 4.182 1.00 96.00 128 GLY A C 1
ATOM 918 O O . GLY A 1 128 ? 1.985 -8.223 3.473 1.00 96.00 128 GLY A O 1
ATOM 919 N N . HIS A 1 129 ? 2.464 -7.047 5.321 1.00 97.12 129 HIS A N 1
ATOM 920 C CA . HIS A 1 129 ? 1.090 -6.970 5.796 1.00 97.12 129 HIS A CA 1
ATOM 921 C C . HIS A 1 129 ? 0.810 -5.642 6.496 1.00 97.12 129 HIS A C 1
ATOM 923 O O . HIS A 1 129 ? 1.723 -5.014 7.030 1.00 97.12 129 HIS A O 1
ATOM 929 N N . VAL A 1 130 ? -0.460 -5.248 6.489 1.00 97.06 130 VAL A N 1
ATOM 930 C CA . VAL A 1 130 ? -1.015 -4.208 7.360 1.00 97.06 130 VAL A CA 1
ATOM 931 C C . VAL A 1 130 ? -1.949 -4.868 8.369 1.00 97.06 130 VAL A C 1
ATOM 933 O O . VAL A 1 130 ? -2.662 -5.813 8.022 1.00 97.06 130 VAL A O 1
ATOM 936 N N . GLU A 1 131 ? -1.907 -4.406 9.615 1.00 97.56 131 GLU A N 1
ATOM 937 C CA . GLU A 1 131 ? -2.842 -4.848 10.649 1.00 97.56 131 GLU A CA 1
ATOM 938 C C . GLU A 1 131 ? -4.220 -4.242 10.367 1.00 97.56 131 GLU A C 1
ATOM 940 O O . GLU A 1 131 ? -4.338 -3.055 10.065 1.00 97.56 131 GLU A O 1
ATOM 945 N N . ASP A 1 132 ? -5.249 -5.076 10.432 1.00 98.00 132 ASP A N 1
ATOM 946 C CA . ASP A 1 132 ? -6.646 -4.688 10.297 1.00 98.00 132 ASP A CA 1
ATOM 947 C C . ASP A 1 132 ? -7.325 -4.761 11.660 1.00 98.00 132 ASP A C 1
ATOM 949 O O . ASP A 1 132 ? -7.047 -5.653 12.471 1.00 98.00 132 ASP A O 1
ATOM 953 N N . ALA A 1 133 ? -8.253 -3.847 11.891 1.00 97.69 133 ALA A N 1
ATOM 954 C CA . ALA A 1 133 ? -9.006 -3.749 13.124 1.00 97.69 133 ALA A CA 1
ATOM 955 C C . ALA A 1 133 ? -10.509 -3.909 12.885 1.00 97.69 133 ALA A C 1
ATOM 957 O O . ALA A 1 133 ? -11.013 -3.862 11.766 1.00 97.69 133 ALA A O 1
ATOM 958 N N . GLU A 1 134 ? -11.254 -4.108 13.963 1.00 96.81 134 GLU A N 1
ATOM 959 C CA . GLU A 1 134 ? -12.707 -4.040 13.939 1.00 96.81 134 GLU A CA 1
ATOM 960 C C . GLU A 1 134 ? -13.264 -3.490 15.247 1.00 96.81 134 GLU A C 1
ATOM 962 O O . GLU A 1 134 ? -12.656 -3.591 16.314 1.00 96.81 134 GLU A O 1
ATOM 967 N N . THR A 1 135 ? -14.459 -2.910 15.158 1.00 95.81 135 THR A N 1
ATOM 968 C CA . THR A 1 135 ? -15.219 -2.472 16.329 1.00 95.81 135 THR A CA 1
ATOM 969 C C . THR A 1 135 ? -16.086 -3.621 16.822 1.00 95.81 135 THR A C 1
ATOM 971 O O . THR A 1 135 ? -16.932 -4.121 16.080 1.00 95.81 135 THR A O 1
ATOM 974 N N . VAL A 1 136 ? -1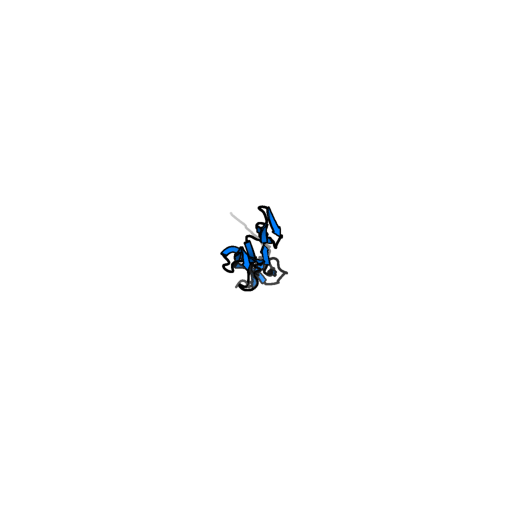5.920 -4.015 18.083 1.00 94.06 136 VAL A N 1
ATOM 975 C CA . VAL A 1 136 ? -16.724 -5.066 18.722 1.00 94.06 136 VAL A CA 1
ATOM 976 C C . VAL A 1 136 ? -17.400 -4.538 19.985 1.00 94.06 136 VAL A C 1
ATOM 978 O O . VAL A 1 136 ? -16.815 -3.712 20.690 1.00 94.06 136 VAL A O 1
ATOM 981 N N . PRO A 1 137 ? -18.600 -5.034 20.334 1.00 92.62 137 PRO A N 1
ATOM 982 C CA . PRO A 1 137 ? -19.247 -4.648 21.577 1.00 92.62 137 PRO A CA 1
ATOM 983 C C . PRO A 1 137 ? -18.421 -5.112 22.776 1.00 92.62 137 PRO A C 1
ATOM 985 O O . PRO A 1 137 ? -17.944 -6.254 22.836 1.00 92.62 137 PRO A O 1
ATOM 988 N N . CYS A 1 138 ? -18.284 -4.237 23.768 1.00 87.94 138 CYS A N 1
ATOM 989 C CA . CYS A 1 138 ? -17.824 -4.640 25.084 1.00 87.94 138 CYS A CA 1
ATOM 990 C C . CYS A 1 138 ? -18.904 -5.535 25.691 1.00 87.94 138 CYS A C 1
ATOM 992 O O . CYS A 1 138 ? -20.015 -5.092 25.967 1.00 87.94 138 CYS A O 1
ATOM 994 N N . ARG A 1 139 ? -18.611 -6.832 25.848 1.00 76.06 139 ARG A N 1
ATOM 995 C CA . ARG A 1 139 ? -19.529 -7.724 26.563 1.00 76.06 139 ARG A CA 1
ATOM 996 C C . ARG A 1 139 ? -19.702 -7.196 27.984 1.00 76.06 139 ARG A C 1
ATOM 998 O O . ARG A 1 139 ? -18.701 -6.928 28.649 1.00 76.06 139 ARG A O 1
ATOM 1005 N N . GLU A 1 140 ? -20.944 -7.137 28.459 1.00 55.12 140 GLU A N 1
ATOM 1006 C CA . GLU A 1 140 ? -21.186 -7.129 29.899 1.00 55.12 140 GLU A CA 1
ATOM 1007 C C . GLU A 1 140 ? -20.482 -8.359 30.498 1.00 55.12 140 GLU A C 1
ATOM 1009 O O . GLU A 1 140 ? -20.567 -9.453 29.917 1.00 55.12 140 GLU A O 1
ATOM 1014 N N . PRO A 1 141 ? -19.735 -8.214 31.606 1.00 51.25 141 PRO A N 1
ATOM 1015 C CA . PRO A 1 141 ? -19.250 -9.379 32.326 1.00 51.25 141 PRO A CA 1
ATOM 1016 C C . PRO A 1 141 ? -20.472 -10.224 32.715 1.00 51.25 141 PRO A C 1
ATOM 1018 O O . PRO A 1 141 ? -21.369 -9.731 33.395 1.00 51.25 141 PRO A O 1
ATOM 1021 N N . ARG A 1 142 ? -20.534 -11.462 32.207 1.00 46.47 142 ARG A N 1
ATOM 1022 C CA . ARG A 1 142 ? -21.513 -12.462 32.656 1.00 46.47 142 ARG A CA 1
ATOM 1023 C C . ARG A 1 142 ? -21.257 -12.847 34.104 1.00 46.47 142 ARG A C 1
ATOM 1025 O O . ARG A 1 142 ? -20.061 -12.943 34.463 1.00 46.47 142 ARG A O 1
#